Protein AF-A0A919HU34-F1 (afdb_monomer_lite)

Foldseek 3Di:
DDDDDDPADDFDADPVVRPRVVVVVVSVVVPAPPDRPDCVLVVVLVVQPDPVLVVVLVVLLVVLVVVLVVQVVVPPDDVVSVVVSVVSNVVSVVVSVVVVVVSRPD

Organism: Klebsiella pneumoniae (NCBI:txid573)

Secondary structure (DSSP, 8-state):
-PPP--SS-----BTTTTBTHHHHHHHHHHT--SS---HHHHHHHHHH--HHHHHHHHHHHHHHHHHHHHHHHSS---HHHHHHHHHHHHHHHHHHHHHHHHHHH-

Structure (mmCIF, N/CA/C/O backbone):
data_AF-A0A919HU34-F1
#
_entry.id   AF-A0A919HU34-F1
#
loop_
_atom_site.group_PDB
_atom_site.id
_atom_site.type_symbol
_atom_site.label_atom_id
_atom_site.label_alt_id
_atom_site.label_comp_id
_atom_site.label_asym_id
_atom_site.label_entity_id
_atom_site.label_seq_id
_atom_site.pdbx_PDB_ins_code
_atom_site.Cartn_x
_atom_site.Cartn_y
_atom_site.Cartn_z
_atom_site.occupancy
_atom_site.B_iso_or_equiv
_atom_site.auth_seq_id
_atom_site.auth_comp_id
_atom_site.auth_asym_id
_atom_site.auth_atom_id
_atom_site.pdbx_PDB_model_num
ATOM 1 N N . MET A 1 1 ? -2.558 -18.013 -46.346 1.00 49.09 1 MET A N 1
ATOM 2 C CA . MET A 1 1 ? -1.714 -17.589 -45.208 1.00 49.09 1 MET A CA 1
ATOM 3 C C . MET A 1 1 ? -2.481 -17.850 -43.923 1.00 49.09 1 MET A C 1
ATOM 5 O O . MET A 1 1 ? -3.551 -17.281 -43.758 1.00 49.09 1 MET A O 1
ATOM 9 N N . ALA A 1 2 ? -2.003 -18.753 -43.066 1.00 62.25 2 ALA A N 1
ATOM 10 C CA . ALA A 1 2 ? -2.639 -19.005 -41.775 1.00 62.25 2 ALA A CA 1
ATOM 11 C C . ALA A 1 2 ? -2.303 -17.850 -40.815 1.00 62.25 2 ALA A C 1
ATOM 13 O O . ALA A 1 2 ? -1.130 -17.568 -40.587 1.00 62.25 2 ALA A O 1
ATOM 14 N N . MET A 1 3 ? -3.320 -17.155 -40.297 1.00 77.50 3 MET A N 1
ATOM 15 C CA . MET A 1 3 ? -3.129 -16.126 -39.272 1.00 77.50 3 MET A CA 1
ATOM 16 C C . MET A 1 3 ? -2.846 -16.790 -37.926 1.00 77.50 3 MET A C 1
ATOM 18 O O . MET A 1 3 ? -3.626 -17.622 -37.463 1.00 77.50 3 MET A O 1
ATOM 22 N N . PHE A 1 4 ? -1.747 -16.398 -37.290 1.00 77.50 4 PHE A N 1
ATOM 23 C CA . PHE A 1 4 ? -1.443 -16.776 -35.917 1.00 77.50 4 PHE A CA 1
ATOM 24 C C . PHE A 1 4 ? -2.497 -16.164 -34.980 1.00 77.50 4 PHE A C 1
ATOM 26 O O . PHE A 1 4 ? -2.656 -14.946 -34.934 1.00 77.50 4 PHE A O 1
ATOM 33 N N . LYS A 1 5 ? -3.248 -17.013 -34.270 1.00 75.81 5 LYS A N 1
ATOM 34 C CA . LYS A 1 5 ? -4.292 -16.620 -33.309 1.00 75.81 5 LYS A CA 1
ATOM 35 C C . LYS A 1 5 ? -3.991 -17.236 -31.940 1.00 75.81 5 LYS A C 1
ATOM 37 O O . LYS A 1 5 ? -4.546 -18.286 -31.615 1.00 75.81 5 LYS A O 1
ATOM 42 N N . PRO A 1 6 ? -3.067 -16.653 -31.164 1.00 74.94 6 PRO A N 1
ATOM 43 C CA . PRO A 1 6 ? -2.726 -17.185 -29.857 1.00 74.94 6 PRO A CA 1
ATOM 44 C C . PRO A 1 6 ? -3.870 -16.940 -28.862 1.00 74.94 6 PRO A C 1
ATOM 46 O O . PRO A 1 6 ? -4.526 -15.901 -28.898 1.00 74.94 6 PRO A O 1
ATOM 49 N N . LEU A 1 7 ? -4.099 -17.906 -27.968 1.00 78.75 7 LEU A N 1
ATOM 50 C CA . LEU A 1 7 ? -5.074 -17.792 -26.873 1.00 78.75 7 LEU A CA 1
ATOM 51 C C . LEU A 1 7 ? -4.654 -16.731 -25.838 1.00 78.75 7 LEU A C 1
ATOM 53 O O . LEU A 1 7 ? -5.497 -16.112 -25.200 1.00 78.75 7 LEU A O 1
ATOM 57 N N . HIS A 1 8 ? -3.344 -16.524 -25.690 1.00 76.38 8 HIS A N 1
ATOM 58 C CA . HIS A 1 8 ? -2.736 -15.571 -24.765 1.00 76.38 8 HIS A CA 1
ATOM 59 C C . HIS A 1 8 ? -2.066 -14.432 -25.545 1.00 76.38 8 HIS A C 1
ATOM 61 O O . HIS A 1 8 ? -1.613 -14.663 -26.671 1.00 76.38 8 HIS A O 1
ATOM 67 N N . PRO A 1 9 ? -1.973 -13.216 -24.979 1.00 81.06 9 PRO A N 1
ATOM 68 C CA . PRO A 1 9 ? -1.301 -12.108 -25.644 1.00 81.06 9 PRO A CA 1
ATOM 69 C C . PRO A 1 9 ? 0.169 -12.456 -25.914 1.00 81.06 9 PRO A C 1
ATOM 71 O O . PRO A 1 9 ? 0.891 -12.892 -25.020 1.00 81.06 9 PRO A O 1
ATOM 74 N N . VAL A 1 10 ? 0.610 -12.257 -27.158 1.00 82.00 10 VAL A N 1
ATOM 75 C CA . VAL A 1 10 ? 2.007 -12.430 -27.573 1.00 82.00 10 VAL A CA 1
ATOM 76 C C . VAL A 1 10 ? 2.576 -11.058 -27.904 1.00 82.00 10 VAL A C 1
ATOM 78 O O . VAL A 1 10 ? 2.026 -10.352 -28.746 1.00 82.00 10 VAL A O 1
ATOM 81 N N . CYS A 1 11 ? 3.674 -10.690 -27.242 1.00 84.94 11 CYS A N 1
ATOM 82 C CA . CYS A 1 11 ? 4.401 -9.450 -27.493 1.00 84.94 11 CYS A CA 1
ATOM 83 C C . CYS A 1 11 ? 5.750 -9.768 -28.139 1.00 84.94 11 CYS A C 1
ATOM 85 O O . CYS A 1 11 ? 6.476 -10.645 -27.668 1.00 84.94 11 CYS A O 1
ATOM 87 N N . VAL A 1 12 ? 6.085 -9.066 -29.219 1.00 88.94 12 VAL A N 1
ATOM 88 C CA . VAL A 1 12 ? 7.401 -9.173 -29.857 1.00 88.94 12 VAL A CA 1
ATOM 89 C C . VAL A 1 12 ? 8.327 -8.178 -29.169 1.00 88.94 12 VAL A C 1
ATOM 91 O O . VAL A 1 12 ? 7.959 -7.018 -29.006 1.00 88.94 12 VAL A O 1
ATOM 94 N N . VAL A 1 13 ? 9.511 -8.631 -28.755 1.00 91.12 13 VAL A N 1
ATOM 95 C CA . VAL A 1 13 ? 10.478 -7.805 -28.022 1.00 91.12 13 VAL A CA 1
ATOM 96 C C . VAL A 1 13 ? 11.888 -7.965 -28.570 1.00 91.12 13 VAL A C 1
ATOM 98 O O . VAL A 1 13 ? 12.259 -9.028 -29.067 1.00 91.12 13 VAL A O 1
ATOM 101 N N . SER A 1 14 ? 12.698 -6.917 -28.439 1.00 90.19 14 SER A N 1
ATOM 102 C CA . SER A 1 14 ? 14.129 -6.949 -28.732 1.00 90.19 14 SER A CA 1
ATOM 103 C C . SER A 1 14 ? 14.912 -6.336 -27.576 1.00 90.19 14 SER A C 1
ATOM 105 O O . SER A 1 14 ? 14.910 -5.125 -27.371 1.00 90.19 14 SER A O 1
ATOM 107 N N . ALA A 1 15 ? 15.626 -7.181 -26.832 1.00 83.62 15 ALA A N 1
ATOM 108 C CA . ALA A 1 15 ? 16.418 -6.748 -25.682 1.00 83.62 15 ALA A CA 1
ATOM 109 C C . ALA A 1 15 ? 17.599 -5.840 -26.071 1.00 83.62 15 ALA A C 1
ATOM 111 O O . ALA A 1 15 ? 17.964 -4.952 -25.309 1.00 83.62 15 ALA A O 1
ATOM 112 N N . SER A 1 16 ? 18.180 -6.031 -27.259 1.00 88.38 16 SER A N 1
ATOM 113 C CA . SER A 1 16 ? 19.321 -5.237 -27.737 1.00 88.38 16 SER A CA 1
ATOM 114 C C . SER A 1 16 ? 18.945 -3.810 -28.135 1.00 88.38 16 SER A C 1
ATOM 116 O O . SER A 1 16 ? 19.800 -2.931 -28.118 1.00 88.38 16 SER A O 1
ATOM 118 N N . THR A 1 17 ? 17.682 -3.582 -28.498 1.00 90.25 17 THR A N 1
ATOM 119 C CA . THR A 1 17 ? 17.177 -2.271 -28.940 1.00 90.25 17 THR A CA 1
ATOM 120 C C . THR A 1 17 ? 16.196 -1.643 -27.951 1.00 90.25 17 THR A C 1
ATOM 122 O O . THR A 1 17 ? 15.822 -0.488 -28.119 1.00 90.25 17 THR A O 1
ATOM 125 N N . GLY A 1 18 ? 15.764 -2.391 -26.930 1.00 87.75 18 GLY A N 1
ATOM 126 C CA . GLY A 1 18 ? 14.707 -1.978 -26.005 1.00 87.75 18 GLY A CA 1
ATOM 127 C C . GLY A 1 18 ? 13.306 -1.955 -26.629 1.00 87.75 18 GLY A C 1
ATOM 128 O O . GLY A 1 18 ? 12.365 -1.475 -26.004 1.00 87.75 18 GLY A O 1
ATOM 129 N N . TRP A 1 19 ? 13.141 -2.463 -27.853 1.00 90.38 19 TRP A N 1
ATOM 130 C CA . TRP A 1 19 ? 11.874 -2.411 -28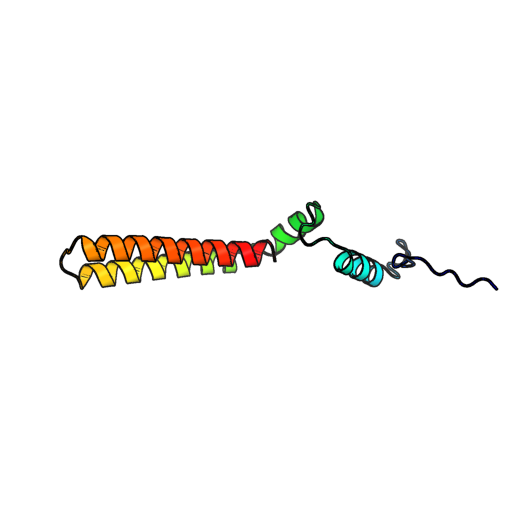.579 1.00 90.38 19 TRP A CA 1
ATOM 131 C C . TRP A 1 19 ? 10.852 -3.407 -28.009 1.00 90.38 19 TRP A C 1
ATOM 133 O O . TRP A 1 19 ? 11.187 -4.570 -27.767 1.00 90.38 19 TRP A O 1
ATOM 143 N N . GLY A 1 20 ? 9.610 -2.960 -27.802 1.00 87.88 20 GLY A N 1
ATOM 144 C CA . GLY A 1 20 ? 8.493 -3.787 -27.321 1.00 87.88 20 GLY A CA 1
ATOM 145 C C . GLY A 1 20 ? 8.502 -4.099 -25.818 1.00 87.88 20 GLY A C 1
ATOM 146 O O . GLY A 1 20 ? 7.680 -4.883 -25.344 1.00 87.88 20 GLY A O 1
ATOM 147 N N . ILE A 1 21 ? 9.448 -3.537 -25.056 1.00 87.56 21 ILE A N 1
ATOM 148 C CA . ILE A 1 21 ? 9.598 -3.829 -23.623 1.00 87.56 21 ILE A CA 1
ATOM 149 C C . ILE A 1 21 ? 8.432 -3.254 -22.809 1.00 87.56 21 ILE A C 1
ATOM 151 O O . ILE A 1 21 ? 7.908 -3.948 -21.940 1.00 87.56 21 ILE A O 1
ATOM 155 N N . GLU A 1 22 ? 7.982 -2.037 -23.116 1.00 85.12 22 GLU A N 1
ATOM 156 C CA . GLU A 1 22 ? 6.836 -1.403 -22.446 1.00 85.12 22 GLU A CA 1
ATOM 157 C C . GLU A 1 22 ? 5.540 -2.191 -22.688 1.00 85.12 22 GLU A C 1
ATOM 159 O O . GLU A 1 22 ? 4.779 -2.474 -21.762 1.00 85.12 22 GLU A O 1
ATOM 164 N N . GLU A 1 23 ? 5.314 -2.633 -23.924 1.00 85.62 23 GLU A N 1
ATOM 165 C CA . GLU A 1 23 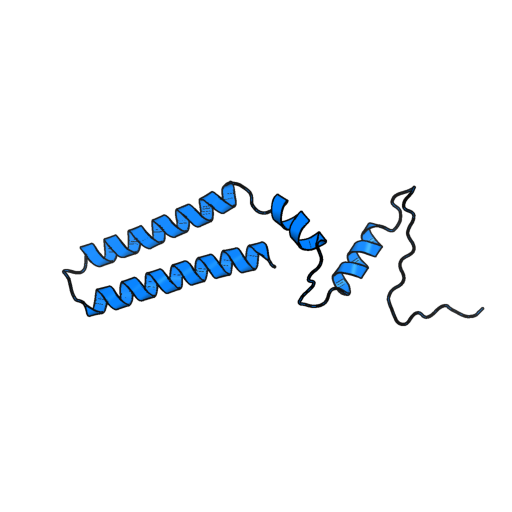? 4.165 -3.447 -24.311 1.00 85.62 23 GLU A CA 1
ATOM 166 C C . GLU A 1 23 ? 4.184 -4.822 -23.633 1.00 85.62 23 GLU A C 1
ATOM 168 O O . GLU A 1 23 ? 3.140 -5.307 -23.185 1.00 85.62 23 GLU A O 1
ATOM 173 N N . MET A 1 24 ? 5.367 -5.428 -23.487 1.00 86.50 24 MET A N 1
ATOM 174 C CA . MET A 1 24 ? 5.547 -6.670 -22.735 1.00 86.50 24 MET A CA 1
ATOM 175 C C . MET A 1 24 ? 5.213 -6.473 -21.255 1.00 86.50 24 MET A C 1
ATOM 177 O O . MET A 1 24 ? 4.460 -7.268 -20.695 1.00 86.50 24 MET A O 1
ATOM 181 N N . VAL A 1 25 ? 5.712 -5.406 -20.624 1.00 85.00 25 VAL A N 1
ATOM 182 C CA . VAL A 1 25 ? 5.412 -5.092 -19.217 1.00 85.00 25 VAL A CA 1
ATOM 183 C C . VAL A 1 25 ? 3.916 -4.839 -19.028 1.00 85.00 25 VAL A C 1
ATOM 185 O O . VAL A 1 25 ? 3.308 -5.387 -18.109 1.00 85.00 25 VAL A O 1
ATOM 188 N N . ALA A 1 26 ? 3.281 -4.084 -19.923 1.00 81.25 26 ALA A N 1
ATOM 189 C CA . ALA A 1 26 ? 1.848 -3.815 -19.866 1.00 81.25 26 ALA A CA 1
ATOM 190 C C . ALA A 1 26 ? 0.994 -5.082 -20.063 1.00 81.25 26 ALA A C 1
ATOM 192 O O . ALA A 1 26 ? -0.058 -5.222 -19.432 1.00 81.25 26 ALA A O 1
ATOM 193 N N . ALA A 1 27 ? 1.422 -6.008 -20.926 1.00 84.12 27 ALA A N 1
ATOM 194 C CA . ALA A 1 27 ? 0.775 -7.308 -21.091 1.00 84.12 27 ALA A CA 1
ATOM 195 C C . ALA A 1 27 ? 0.937 -8.175 -19.835 1.00 84.12 27 ALA A C 1
ATOM 197 O O . ALA A 1 27 ? -0.036 -8.771 -19.379 1.00 84.12 27 ALA A O 1
ATOM 198 N N . MET A 1 28 ? 2.129 -8.185 -19.230 1.00 78.69 28 MET A N 1
ATOM 199 C CA . MET A 1 28 ? 2.373 -8.886 -17.970 1.00 78.69 28 MET A CA 1
ATOM 200 C C . MET A 1 28 ? 1.479 -8.343 -16.856 1.00 78.69 28 MET A C 1
ATOM 202 O O . MET A 1 28 ? 0.788 -9.132 -16.224 1.00 78.69 28 MET A O 1
ATOM 206 N N . MET A 1 29 ? 1.415 -7.019 -16.674 1.00 78.44 29 MET A N 1
ATOM 207 C CA . MET A 1 29 ? 0.592 -6.371 -15.642 1.00 78.44 29 MET A CA 1
ATOM 208 C C . MET A 1 29 ? -0.895 -6.720 -15.771 1.00 78.44 29 MET A C 1
ATOM 210 O O . MET A 1 29 ? -1.541 -7.013 -14.771 1.00 78.44 29 MET A O 1
ATOM 214 N N . ARG A 1 30 ? -1.435 -6.759 -16.997 1.00 75.94 30 ARG A N 1
ATOM 215 C CA . ARG A 1 30 ? -2.835 -7.157 -17.244 1.00 75.94 30 ARG A CA 1
ATOM 216 C C . ARG A 1 30 ? -3.120 -8.628 -16.951 1.00 75.94 30 ARG A C 1
ATOM 218 O O . ARG A 1 30 ? -4.272 -8.984 -16.730 1.00 75.94 30 ARG A O 1
ATOM 225 N N . CYS A 1 31 ? -2.098 -9.476 -16.997 1.00 75.38 31 CYS A N 1
ATOM 226 C CA . CYS A 1 31 ? -2.212 -10.910 -16.755 1.00 75.38 31 CYS A CA 1
ATOM 227 C C . CYS A 1 31 ? -1.765 -11.313 -15.342 1.00 75.38 31 CYS A C 1
ATOM 229 O O . CYS A 1 31 ? -1.751 -12.508 -15.039 1.00 75.38 31 CYS A O 1
ATOM 231 N N . LEU A 1 32 ? -1.386 -10.358 -14.482 1.00 69.44 32 LEU A N 1
ATOM 232 C CA . LEU A 1 32 ? -1.044 -10.660 -13.097 1.00 69.44 32 LEU A CA 1
ATOM 233 C C . LEU A 1 32 ? -2.313 -11.071 -12.332 1.00 69.44 32 LEU A C 1
ATOM 235 O O . LEU A 1 32 ? -3.317 -10.366 -12.394 1.00 69.44 32 LEU A O 1
ATOM 239 N N . PRO A 1 33 ? -2.289 -12.197 -11.600 1.00 65.12 33 PRO A N 1
ATOM 240 C CA . PRO A 1 33 ? -3.373 -12.540 -10.693 1.00 65.12 33 PRO A CA 1
ATOM 241 C C . PRO A 1 33 ? -3.431 -11.534 -9.536 1.00 65.12 33 PRO A C 1
ATOM 243 O O . PRO A 1 33 ? -2.391 -11.028 -9.113 1.00 65.12 33 PRO A O 1
ATOM 246 N N . ASP A 1 34 ? -4.617 -11.347 -8.946 1.00 60.12 34 ASP A N 1
ATOM 247 C CA . ASP A 1 34 ? -4.874 -10.463 -7.788 1.00 60.12 34 ASP A CA 1
ATOM 248 C C . ASP A 1 34 ? -3.939 -10.705 -6.584 1.00 60.12 34 ASP A C 1
ATOM 250 O O . ASP A 1 34 ? -3.857 -9.900 -5.659 1.00 60.12 34 ASP A O 1
ATOM 254 N N . ARG A 1 35 ? -3.218 -11.834 -6.572 1.00 52.22 35 ARG A N 1
ATOM 255 C CA . ARG A 1 35 ? -2.143 -12.142 -5.625 1.00 52.22 35 ARG A CA 1
ATOM 256 C C . ARG A 1 35 ? -0.893 -12.620 -6.358 1.00 52.22 35 ARG A C 1
ATOM 258 O O . ARG A 1 35 ? -0.589 -13.811 -6.382 1.00 52.22 35 ARG A O 1
ATOM 265 N N . ALA A 1 36 ? -0.150 -11.688 -6.942 1.00 56.38 36 ALA A N 1
ATOM 266 C CA . ALA A 1 36 ? 1.155 -11.964 -7.530 1.00 56.38 36 ALA A CA 1
ATOM 267 C C . ALA A 1 36 ? 2.254 -12.005 -6.449 1.00 56.38 36 ALA A C 1
ATOM 269 O O . ALA A 1 36 ? 2.809 -10.985 -6.053 1.00 56.38 36 ALA A O 1
ATOM 270 N N . THR A 1 37 ? 2.620 -13.201 -5.989 1.00 53.91 37 THR A N 1
ATOM 271 C CA . THR A 1 37 ? 3.735 -13.469 -5.055 1.00 53.91 37 THR A CA 1
ATOM 272 C C . THR A 1 37 ? 5.113 -13.435 -5.743 1.00 53.91 37 THR A C 1
ATOM 274 O O . THR A 1 37 ? 5.978 -14.270 -5.483 1.00 53.91 37 THR A O 1
ATOM 277 N N . SER A 1 38 ? 5.333 -12.483 -6.658 1.00 56.66 38 SER A N 1
ATOM 278 C CA . SER A 1 38 ? 6.580 -12.359 -7.430 1.00 56.66 38 SER A CA 1
ATOM 279 C C . SER A 1 38 ? 7.576 -11.363 -6.796 1.00 56.66 38 SER A C 1
ATOM 281 O O . SER A 1 38 ? 7.152 -10.297 -6.341 1.00 56.66 38 SER A O 1
ATOM 283 N N . PRO A 1 39 ? 8.904 -11.624 -6.838 1.00 52.50 39 PRO A N 1
ATOM 284 C CA . PRO A 1 39 ? 9.953 -10.736 -6.307 1.00 52.50 39 PRO A CA 1
ATOM 285 C C . PRO A 1 39 ? 10.061 -9.348 -6.966 1.00 52.50 39 PRO A C 1
ATOM 287 O O . PRO A 1 39 ? 10.833 -8.506 -6.510 1.00 52.50 39 PRO A O 1
ATOM 290 N N . VAL A 1 40 ? 9.337 -9.095 -8.061 1.00 56.38 40 VAL A N 1
ATOM 291 C CA . VAL A 1 40 ? 9.335 -7.788 -8.746 1.00 56.38 40 VAL A CA 1
ATOM 292 C C . VAL A 1 40 ? 8.560 -6.738 -7.935 1.00 56.38 40 VAL A C 1
ATOM 294 O O . VAL A 1 40 ? 8.976 -5.582 -7.862 1.00 56.38 40 VAL A O 1
ATOM 297 N N . VAL A 1 41 ? 7.496 -7.151 -7.236 1.00 52.22 41 VAL A N 1
ATOM 298 C CA . VAL A 1 41 ? 6.678 -6.282 -6.367 1.00 52.22 41 VAL A CA 1
ATOM 299 C C . VAL A 1 41 ? 7.499 -5.760 -5.179 1.00 52.22 41 VAL A C 1
ATOM 301 O O . VAL A 1 41 ? 7.441 -4.580 -4.835 1.00 52.22 41 VAL A O 1
ATOM 304 N N . THR A 1 42 ? 8.359 -6.599 -4.598 1.00 52.22 42 THR A N 1
ATOM 305 C CA . THR A 1 42 ? 9.235 -6.215 -3.479 1.00 52.22 42 THR A CA 1
ATOM 306 C C . THR A 1 42 ? 10.388 -5.291 -3.880 1.00 52.22 42 THR A C 1
ATOM 308 O O . THR A 1 42 ? 10.892 -4.562 -3.026 1.00 52.22 42 THR A O 1
ATOM 311 N N . GLN A 1 43 ? 10.804 -5.250 -5.152 1.00 55.41 43 GLN A N 1
ATOM 312 C CA . GLN A 1 43 ? 11.808 -4.275 -5.608 1.00 55.41 43 GLN A CA 1
ATOM 313 C C . GLN A 1 43 ? 11.221 -2.878 -5.863 1.00 55.41 43 GLN A C 1
ATOM 315 O O . GLN A 1 43 ? 11.899 -1.880 -5.610 1.00 55.41 43 GLN A O 1
ATOM 320 N N . LEU A 1 44 ? 9.953 -2.786 -6.277 1.00 54.38 44 LEU A N 1
ATOM 321 C CA . LEU A 1 44 ? 9.216 -1.517 -6.361 1.00 54.38 44 LEU A CA 1
ATOM 322 C C . LEU A 1 44 ? 8.986 -0.906 -4.968 1.00 54.38 44 LEU A C 1
ATOM 324 O O . LEU A 1 44 ? 9.190 0.292 -4.766 1.00 54.38 44 LEU A O 1
ATOM 328 N N . HIS A 1 45 ? 8.688 -1.753 -3.981 1.00 52.62 45 HIS A N 1
ATOM 329 C CA . HIS A 1 45 ? 8.420 -1.389 -2.588 1.00 52.62 45 HIS A CA 1
ATOM 330 C C . HIS A 1 45 ? 9.512 -0.521 -1.921 1.00 52.62 45 HIS A C 1
ATOM 332 O O . HIS A 1 45 ? 9.217 0.394 -1.149 1.00 52.62 45 HIS A O 1
ATOM 338 N N . ARG A 1 46 ? 10.792 -0.739 -2.257 1.00 54.41 46 ARG A N 1
ATOM 339 C CA . ARG A 1 46 ? 11.918 0.012 -1.668 1.00 54.41 46 ARG A CA 1
ATOM 340 C C . ARG A 1 46 ? 12.012 1.462 -2.161 1.00 54.41 46 ARG A C 1
ATOM 342 O O . ARG A 1 46 ? 12.593 2.289 -1.467 1.00 54.41 46 ARG A O 1
ATOM 349 N N . LYS A 1 47 ? 11.459 1.770 -3.341 1.00 53.88 47 LYS A N 1
ATOM 350 C CA . LYS A 1 47 ? 11.425 3.134 -3.900 1.00 53.88 47 LYS A CA 1
ATOM 351 C C . LYS A 1 47 ? 10.248 3.960 -3.386 1.00 53.88 47 LYS A C 1
ATOM 353 O O . LYS A 1 47 ? 10.352 5.181 -3.371 1.00 53.88 47 LYS A O 1
ATOM 358 N N . LEU A 1 48 ? 9.156 3.315 -2.971 1.00 53.75 48 LEU A N 1
ATOM 359 C CA . LEU A 1 48 ? 7.964 4.010 -2.486 1.00 53.75 48 LEU A CA 1
ATOM 360 C C . LEU A 1 48 ? 8.067 4.417 -1.014 1.00 53.75 48 LEU A C 1
ATOM 362 O O . LEU A 1 48 ? 7.612 5.508 -0.691 1.00 53.75 48 LEU A O 1
ATOM 366 N N . CYS A 1 49 ? 8.733 3.629 -0.156 1.00 56.84 49 CYS A N 1
ATOM 367 C CA . CYS A 1 49 ? 8.909 3.877 1.289 1.00 56.84 49 CYS A CA 1
ATOM 368 C C . CYS A 1 49 ? 9.876 5.042 1.612 1.00 56.84 49 CYS A C 1
ATOM 370 O O . CYS A 1 49 ? 10.929 4.874 2.231 1.00 56.84 49 CYS A O 1
ATOM 372 N N . THR A 1 50 ? 9.521 6.232 1.134 1.00 62.69 50 THR A N 1
ATOM 373 C CA . THR A 1 50 ? 10.283 7.477 1.240 1.00 62.69 50 THR A CA 1
ATOM 374 C C . THR A 1 50 ? 10.113 8.122 2.624 1.00 62.69 50 THR A C 1
ATOM 376 O O . THR A 1 50 ? 9.090 7.953 3.288 1.00 62.69 50 THR A O 1
ATOM 379 N N . GLU A 1 51 ? 11.118 8.877 3.078 1.00 65.88 51 GLU A N 1
ATOM 380 C CA . GLU A 1 51 ? 11.081 9.634 4.344 1.00 65.88 51 GLU A CA 1
ATOM 381 C C . GLU A 1 51 ? 9.800 10.466 4.586 1.00 65.88 51 GLU A C 1
ATOM 383 O O . GLU A 1 51 ? 9.278 10.402 5.702 1.00 65.88 51 GLU A O 1
ATOM 388 N N . PRO A 1 52 ? 9.206 11.173 3.599 1.00 63.69 52 PRO A N 1
ATOM 389 C CA . PRO A 1 52 ? 7.946 11.889 3.817 1.00 63.69 52 PRO A CA 1
ATOM 390 C C . PRO A 1 52 ? 6.779 10.979 4.217 1.00 63.69 52 PRO A C 1
ATOM 392 O O . PRO A 1 52 ? 5.925 11.393 4.996 1.00 63.69 52 PRO A O 1
ATOM 395 N N . VAL A 1 53 ? 6.748 9.726 3.760 1.00 63.06 53 VAL A N 1
ATOM 396 C CA . VAL A 1 53 ? 5.658 8.797 4.097 1.00 63.06 53 VAL A CA 1
ATOM 397 C C . VAL A 1 53 ? 5.802 8.272 5.521 1.00 63.06 53 VAL A C 1
ATOM 399 O O . VAL A 1 53 ? 4.814 8.136 6.245 1.00 63.06 53 VAL A O 1
ATOM 402 N N . LYS A 1 54 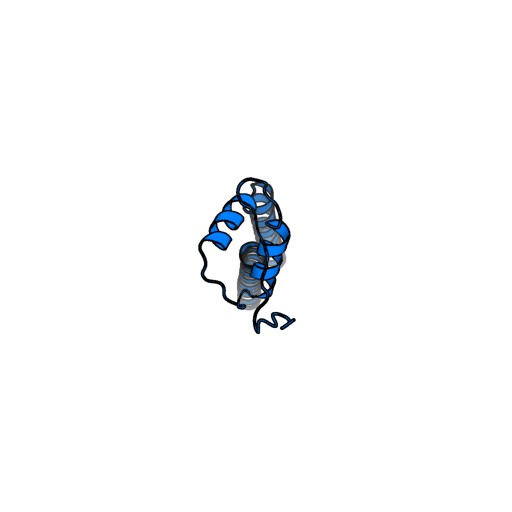? 7.043 8.064 5.972 1.00 64.81 54 LYS A N 1
ATOM 403 C CA . LYS A 1 54 ? 7.321 7.763 7.380 1.00 64.81 54 LYS A CA 1
ATOM 404 C C . LYS A 1 54 ? 6.951 8.936 8.289 1.00 64.81 54 LYS A C 1
ATOM 406 O O . LYS A 1 54 ? 6.386 8.701 9.356 1.00 64.81 54 LYS A O 1
ATOM 411 N N . SER A 1 55 ? 7.231 10.173 7.864 1.00 72.50 55 SER A N 1
ATOM 412 C CA . SER A 1 55 ? 6.833 11.378 8.606 1.00 72.50 55 SER A CA 1
ATOM 413 C C . SER A 1 55 ? 5.317 11.484 8.697 1.00 72.50 55 SER A C 1
ATOM 415 O O . SER A 1 55 ? 4.790 11.575 9.795 1.00 72.50 55 SER A O 1
ATOM 417 N N . GLN A 1 56 ? 4.601 11.342 7.579 1.00 71.81 56 GLN A N 1
ATOM 418 C CA . GLN A 1 56 ? 3.142 11.456 7.557 1.00 71.81 56 GLN A CA 1
ATOM 419 C C . GLN A 1 56 ? 2.461 10.436 8.479 1.00 71.81 56 GLN A C 1
ATOM 421 O O . GLN A 1 56 ? 1.540 10.784 9.221 1.00 71.81 56 GLN A O 1
ATOM 426 N N . ALA A 1 57 ? 2.917 9.179 8.457 1.00 72.00 57 ALA A N 1
ATOM 427 C CA . ALA A 1 57 ? 2.396 8.137 9.337 1.00 72.00 57 ALA A CA 1
ATOM 428 C C . ALA A 1 57 ? 2.680 8.444 10.817 1.00 72.00 57 ALA A C 1
ATOM 430 O O . ALA A 1 57 ? 1.817 8.239 11.672 1.00 72.00 57 ALA A O 1
ATOM 431 N N . ARG A 1 58 ? 3.872 8.972 11.119 1.00 76.88 58 ARG A N 1
ATOM 432 C CA . ARG A 1 58 ? 4.263 9.393 12.468 1.00 76.88 58 ARG A CA 1
ATOM 433 C C . ARG A 1 58 ? 3.436 10.582 12.955 1.00 76.88 58 ARG A C 1
ATOM 435 O O . ARG A 1 58 ? 2.923 10.526 14.067 1.00 76.88 58 ARG A O 1
ATOM 442 N N . ASP A 1 59 ? 3.283 11.616 12.139 1.00 79.75 59 ASP A N 1
ATOM 443 C CA . ASP A 1 59 ? 2.568 12.843 12.495 1.00 79.75 59 ASP A CA 1
ATOM 444 C C . ASP A 1 59 ? 1.078 12.556 12.712 1.00 79.75 59 ASP A C 1
ATOM 446 O O . ASP A 1 59 ? 0.506 12.965 13.719 1.00 79.75 59 ASP A O 1
ATOM 450 N N . SER A 1 60 ? 0.480 11.729 11.849 1.00 74.56 60 SER A N 1
ATOM 451 C CA . SER A 1 60 ? -0.916 11.289 11.992 1.00 74.56 60 SER A CA 1
ATOM 45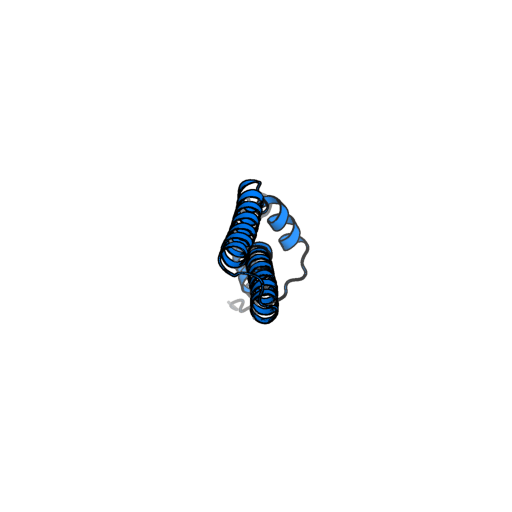2 C C . SER A 1 60 ? -1.132 10.444 13.256 1.00 74.56 60 SER A C 1
ATOM 454 O O . SER A 1 60 ? -2.165 10.554 13.916 1.00 74.56 60 SER A O 1
ATOM 456 N N . PHE A 1 61 ? -0.153 9.613 13.632 1.00 75.50 61 PHE A N 1
ATOM 457 C CA . PHE A 1 61 ? -0.190 8.867 14.892 1.00 75.50 61 PHE A CA 1
ATOM 458 C C . PHE A 1 61 ? -0.090 9.798 16.108 1.00 75.50 61 PHE A C 1
ATOM 460 O O . PHE A 1 61 ? -0.868 9.659 17.051 1.00 75.50 61 PHE A O 1
ATOM 467 N N . VAL A 1 62 ? 0.832 10.765 16.082 1.00 80.00 62 VAL A N 1
ATOM 468 C CA . VAL A 1 62 ? 1.013 11.750 17.161 1.00 80.00 62 VAL A CA 1
ATOM 469 C C . VAL A 1 62 ? -0.245 12.599 17.345 1.00 80.00 62 VAL A C 1
ATOM 471 O O . VAL A 1 62 ? -0.696 12.778 18.474 1.00 80.00 62 VAL A O 1
ATOM 474 N N . GLU A 1 63 ? -0.859 13.059 16.257 1.00 81.69 63 GLU A N 1
ATOM 475 C CA . GLU A 1 63 ? -2.099 13.838 16.293 1.00 81.69 63 GLU A CA 1
ATOM 476 C C . GLU A 1 63 ? -3.269 13.032 16.883 1.00 81.69 63 GLU A C 1
ATOM 478 O O . GLU A 1 63 ? -4.037 13.538 17.705 1.00 81.69 63 GLU A O 1
ATOM 483 N N . ALA A 1 64 ? -3.393 11.755 16.507 1.00 74.44 64 ALA A N 1
ATOM 484 C CA . ALA A 1 64 ? -4.428 10.875 17.040 1.00 74.44 64 ALA A CA 1
ATOM 485 C C . ALA A 1 64 ? -4.259 10.630 18.548 1.00 74.44 64 ALA A C 1
ATOM 487 O O . ALA A 1 64 ? -5.244 10.622 19.288 1.00 74.44 64 ALA A O 1
ATOM 488 N N . VAL A 1 65 ? -3.017 10.464 19.016 1.00 74.62 65 VAL A N 1
ATOM 489 C CA . VAL A 1 65 ? -2.707 10.342 20.447 1.00 74.62 65 VAL A CA 1
ATOM 490 C C . VAL A 1 65 ? -3.011 11.652 21.181 1.00 74.62 65 VAL A C 1
ATOM 492 O O . VAL A 1 65 ? -3.632 11.605 22.240 1.00 74.62 65 VAL A O 1
ATOM 495 N N . GLY A 1 66 ? -2.660 12.808 20.609 1.00 78.38 66 GLY A N 1
ATOM 496 C CA . GLY A 1 66 ? -2.967 14.127 21.175 1.00 78.38 66 GLY A CA 1
ATOM 497 C C . GLY A 1 66 ? -4.463 14.323 21.411 1.00 78.38 66 GLY A C 1
ATOM 498 O O . GLY A 1 66 ? -4.883 14.518 22.547 1.00 78.38 66 GLY A O 1
ATOM 499 N N . ARG A 1 67 ? -5.289 14.097 20.381 1.00 73.44 67 ARG A N 1
ATOM 500 C CA . ARG A 1 67 ? -6.757 14.210 20.490 1.00 73.44 67 ARG A CA 1
ATOM 501 C C . ARG A 1 67 ? -7.355 13.317 21.571 1.00 73.44 67 ARG A C 1
ATOM 503 O O . ARG A 1 67 ? -8.362 13.661 22.188 1.00 73.44 67 ARG A O 1
ATOM 510 N N . VAL A 1 68 ? -6.757 12.154 21.791 1.00 70.94 68 VAL A N 1
ATOM 511 C CA . VAL A 1 68 ? -7.172 11.210 22.827 1.00 70.94 68 VAL A CA 1
ATOM 512 C C . VAL A 1 68 ? -6.856 11.739 24.223 1.00 70.94 68 VAL A C 1
ATOM 514 O O . VAL A 1 68 ? -7.717 11.649 25.100 1.00 70.94 68 VAL A O 1
ATOM 517 N N . PHE A 1 69 ? -5.670 12.313 24.421 1.00 73.44 69 PHE A N 1
ATOM 518 C CA . PHE A 1 69 ? -5.312 12.973 25.674 1.00 73.44 69 PHE A CA 1
ATOM 519 C C . PHE A 1 69 ? -6.172 14.214 25.921 1.00 73.44 69 PHE A C 1
ATOM 521 O O . PHE A 1 69 ? -6.736 14.316 27.003 1.00 73.44 69 PHE A O 1
ATOM 528 N N . ASP A 1 70 ? -6.396 15.057 24.913 1.00 76.69 70 ASP A N 1
ATOM 529 C CA . ASP A 1 70 ? -7.260 16.243 25.019 1.00 76.69 70 ASP A CA 1
ATOM 530 C C . ASP A 1 70 ? -8.702 15.858 25.394 1.00 76.69 70 ASP A C 1
ATOM 532 O O . ASP A 1 70 ? -9.345 16.472 26.249 1.00 76.69 70 ASP A O 1
ATOM 536 N N . THR A 1 71 ? -9.212 14.775 24.796 1.00 68.62 71 THR A N 1
ATOM 537 C CA . THR A 1 71 ? -10.540 14.229 25.115 1.00 68.62 71 THR A CA 1
ATOM 538 C C . THR A 1 71 ? -10.587 13.668 26.538 1.00 68.62 71 THR A C 1
ATOM 540 O O . THR A 1 71 ? -11.602 13.817 27.216 1.00 68.62 71 THR A O 1
ATOM 543 N N . ALA A 1 72 ? -9.513 13.025 27.008 1.00 63.62 72 ALA A N 1
ATOM 544 C CA . ALA A 1 72 ? -9.425 12.479 28.361 1.00 63.62 72 ALA A CA 1
ATOM 545 C C . ALA A 1 72 ? -9.242 13.570 29.430 1.00 63.62 72 ALA A C 1
ATOM 547 O O . ALA A 1 72 ? -9.831 13.464 30.501 1.00 63.62 72 ALA A O 1
ATOM 548 N N . GLU A 1 73 ? -8.486 14.629 29.144 1.00 62.16 73 GLU A N 1
ATOM 549 C CA . GLU A 1 73 ? -8.288 15.783 30.028 1.00 62.16 73 GLU A CA 1
ATOM 550 C C . GLU A 1 73 ? -9.592 16.571 30.214 1.00 62.16 73 GLU A C 1
ATOM 552 O O . GLU A 1 73 ? -9.947 16.957 31.326 1.00 62.16 73 GLU A O 1
ATOM 557 N N . SER A 1 74 ? -10.379 16.689 29.142 1.00 63.78 74 SER A N 1
ATOM 558 C CA . SER A 1 74 ? -11.725 17.277 29.166 1.00 63.78 74 SER A CA 1
ATOM 559 C C . SER A 1 74 ? -12.762 16.408 29.902 1.00 63.78 74 SER A C 1
ATOM 561 O O . SER A 1 74 ? -13.826 16.888 30.291 1.00 63.78 74 SER A O 1
ATOM 563 N N . SER A 1 75 ? -12.483 15.112 30.072 1.00 55.00 75 SER A N 1
ATOM 564 C CA . SER A 1 75 ? -13.398 14.097 30.601 1.00 55.00 75 SER A CA 1
ATOM 565 C C . SER A 1 75 ? -12.864 13.573 31.933 1.00 55.00 75 SER A C 1
ATOM 567 O O . SER A 1 75 ? -12.199 12.537 31.973 1.00 55.00 75 SER A O 1
ATOM 569 N N . SER A 1 76 ? -13.200 14.241 33.039 1.00 53.44 76 SER A N 1
ATOM 570 C CA . SER A 1 76 ? -12.855 13.776 34.390 1.00 53.44 76 SER A CA 1
ATOM 571 C C . SER A 1 76 ? -13.285 12.308 34.589 1.00 53.44 76 SER A C 1
ATOM 573 O O . SER A 1 76 ? -14.470 11.988 34.627 1.00 53.44 76 SER A O 1
ATOM 575 N N . PHE A 1 77 ? -12.283 11.423 34.578 1.00 61.28 77 PHE A N 1
ATOM 576 C CA . PHE A 1 77 ? -12.292 9.960 34.699 1.00 61.28 77 PHE A CA 1
ATOM 577 C C . PHE A 1 77 ? -13.668 9.266 34.814 1.00 61.28 77 PHE A C 1
ATOM 579 O O . PHE A 1 77 ? -14.181 9.016 35.904 1.00 61.28 77 PHE A O 1
ATOM 586 N N . LEU A 1 78 ? -14.204 8.804 33.679 1.00 56.09 78 LEU A N 1
ATOM 587 C CA . LEU A 1 78 ? -15.269 7.797 33.628 1.00 56.09 78 LEU A CA 1
ATOM 588 C C . LEU A 1 78 ? -14.780 6.598 32.807 1.00 56.09 78 LEU A C 1
ATOM 590 O O . LEU A 1 78 ? -14.485 6.703 31.617 1.00 56.09 78 LEU A O 1
ATOM 594 N N . SER A 1 79 ? -14.668 5.436 33.454 1.00 58.38 79 SER A N 1
ATOM 595 C CA . SER A 1 79 ? -14.049 4.214 32.907 1.00 58.38 79 SER A CA 1
ATOM 596 C C . SER A 1 79 ? -14.695 3.694 31.609 1.00 58.38 79 SER A C 1
ATOM 598 O O . SER A 1 79 ? -14.060 2.955 30.851 1.00 58.38 79 SER A O 1
ATOM 600 N N . ALA A 1 80 ? -15.933 4.104 31.316 1.00 61.75 80 ALA A N 1
ATOM 601 C CA . ALA A 1 80 ? -16.608 3.844 30.046 1.00 61.75 80 ALA A CA 1
ATOM 602 C C . ALA A 1 80 ? -16.006 4.668 28.894 1.00 61.75 80 ALA A C 1
ATOM 604 O O . ALA A 1 80 ? -15.727 4.117 27.828 1.00 61.75 80 ALA A O 1
ATOM 605 N N . SER A 1 81 ? -15.721 5.950 29.130 1.00 61.72 81 SER A N 1
ATOM 606 C CA . SER A 1 81 ? -15.083 6.850 28.165 1.00 61.72 81 SER A CA 1
ATOM 607 C C . SER A 1 81 ? -13.670 6.381 27.830 1.00 61.72 81 SER A C 1
ATOM 609 O O . SER A 1 81 ? -13.302 6.343 26.661 1.00 61.72 81 SER A O 1
ATOM 611 N N . LEU A 1 82 ? -12.917 5.892 28.822 1.00 66.19 82 LEU A N 1
ATOM 612 C CA . LEU A 1 82 ? -11.577 5.341 28.599 1.00 66.19 82 LEU A CA 1
ATOM 613 C C . LEU A 1 82 ? -11.595 4.107 27.677 1.00 66.19 82 LEU A C 1
ATOM 615 O O . LEU A 1 82 ? -10.750 3.977 26.794 1.00 66.19 82 LEU A O 1
ATOM 619 N N . LYS A 1 83 ? -12.584 3.214 27.819 1.00 66.81 83 LYS A N 1
ATOM 620 C CA . LYS A 1 83 ? -12.751 2.067 26.905 1.00 66.81 83 LYS A CA 1
ATOM 621 C C . LYS A 1 83 ? -13.083 2.511 25.479 1.00 66.81 83 LYS A C 1
ATOM 623 O O . LYS A 1 83 ? -12.621 1.882 24.528 1.00 66.81 83 LYS A O 1
ATOM 628 N N . THR A 1 84 ? -13.879 3.564 25.323 1.00 72.31 84 THR A N 1
ATOM 629 C CA . THR A 1 84 ? -14.212 4.142 24.011 1.00 72.31 84 THR A CA 1
ATOM 630 C C . THR A 1 84 ? -12.993 4.796 23.373 1.00 72.31 84 THR A C 1
ATOM 632 O O . THR A 1 84 ? -12.727 4.572 22.197 1.00 72.31 84 THR A O 1
ATOM 635 N N . VAL A 1 85 ? -12.198 5.506 24.167 1.00 71.75 85 VAL A N 1
ATOM 636 C CA . VAL A 1 85 ? -10.935 6.114 23.752 1.00 71.75 85 VAL A CA 1
ATOM 637 C C . VAL A 1 85 ? -9.935 5.054 23.290 1.00 71.75 85 VAL A C 1
ATOM 639 O O . VAL A 1 85 ? -9.436 5.137 22.175 1.00 71.75 85 VAL A O 1
ATOM 642 N N . ILE A 1 86 ? -9.706 4.000 24.080 1.00 75.81 86 ILE A N 1
ATOM 643 C CA . ILE A 1 86 ? -8.804 2.896 23.705 1.00 75.81 86 ILE A CA 1
ATOM 644 C C . ILE A 1 86 ? -9.278 2.204 22.419 1.00 75.81 86 ILE A C 1
ATOM 646 O O . ILE A 1 86 ? -8.461 1.802 21.589 1.00 75.81 86 ILE A O 1
ATOM 650 N N . ARG A 1 87 ? -10.596 2.065 22.228 1.00 78.38 87 ARG A N 1
ATOM 651 C CA . ARG A 1 87 ? -11.161 1.503 20.996 1.00 78.38 87 ARG A CA 1
ATOM 652 C C . ARG A 1 87 ? -10.943 2.431 19.801 1.00 78.38 87 ARG A C 1
ATOM 654 O O . ARG A 1 87 ? -10.511 1.953 18.765 1.00 78.38 87 ARG A O 1
ATOM 661 N N . SER A 1 88 ? -11.133 3.736 19.974 1.00 75.94 88 SER A N 1
ATOM 662 C CA . SER A 1 88 ? -10.848 4.740 18.944 1.00 75.94 88 SER A CA 1
ATOM 663 C C . SER A 1 88 ? -9.366 4.766 18.559 1.00 75.94 88 SER A C 1
ATOM 665 O O . SER A 1 88 ? -9.039 4.741 17.378 1.00 75.94 88 SER A O 1
ATOM 667 N N . VAL A 1 89 ? -8.454 4.700 19.539 1.00 78.06 89 VAL A N 1
ATOM 668 C CA . VAL A 1 89 ? -7.006 4.565 19.293 1.00 78.06 89 VAL A CA 1
ATOM 669 C C . VAL A 1 89 ? -6.723 3.314 18.475 1.00 78.06 89 VAL A C 1
ATOM 671 O O . VAL A 1 89 ? -5.998 3.374 17.487 1.00 78.06 89 VAL A O 1
ATOM 674 N N . ARG A 1 90 ? -7.305 2.174 18.864 1.00 80.50 90 ARG A N 1
ATOM 675 C CA . ARG A 1 90 ? -7.161 0.928 18.111 1.00 80.50 90 ARG A CA 1
ATOM 676 C C . ARG A 1 90 ? -7.661 1.098 16.680 1.00 80.50 90 ARG A C 1
ATOM 678 O O . ARG A 1 90 ? -6.948 0.704 15.768 1.00 80.50 90 ARG A O 1
ATOM 685 N N . ASP A 1 91 ? -8.839 1.672 16.480 1.00 86.12 91 ASP A N 1
ATOM 686 C CA . ASP A 1 91 ? -9.429 1.831 15.152 1.00 86.12 91 ASP A CA 1
ATOM 687 C C . ASP A 1 91 ? -8.628 2.813 14.289 1.00 86.12 91 ASP A C 1
ATOM 689 O O . ASP A 1 91 ? -8.414 2.543 13.111 1.00 86.12 91 ASP A O 1
ATOM 693 N N . ALA A 1 92 ? -8.087 3.887 14.872 1.00 78.69 92 ALA A N 1
ATOM 694 C CA . ALA A 1 92 ? -7.187 4.817 14.196 1.00 78.69 92 ALA A CA 1
ATOM 695 C C . ALA A 1 92 ? -5.866 4.141 13.806 1.00 78.69 92 ALA A C 1
ATOM 697 O O . ALA A 1 92 ? -5.452 4.226 12.653 1.00 78.69 92 ALA A O 1
ATOM 698 N N . VAL A 1 93 ? -5.235 3.400 14.722 1.00 79.06 93 VAL A N 1
ATOM 699 C CA . VAL A 1 93 ? -4.018 2.622 14.433 1.00 79.06 93 VAL A CA 1
ATOM 700 C C . VAL A 1 93 ? -4.287 1.577 13.356 1.00 79.06 93 VAL A C 1
ATOM 702 O O . VAL A 1 93 ? -3.483 1.417 12.445 1.00 79.06 93 VAL A O 1
ATOM 705 N N . VAL A 1 94 ? -5.426 0.888 13.416 1.00 83.06 94 VAL A N 1
ATOM 706 C CA . VAL A 1 94 ? -5.840 -0.090 12.406 1.00 83.06 94 VAL A CA 1
ATOM 707 C C . VAL A 1 94 ? -6.130 0.593 11.067 1.00 83.06 94 VAL A C 1
ATOM 709 O O . VAL A 1 94 ? -5.783 0.044 10.028 1.00 83.06 94 VAL A O 1
ATOM 712 N N . SER A 1 95 ? -6.720 1.787 11.065 1.00 80.69 95 SER A N 1
ATOM 713 C CA . SER A 1 95 ? -6.957 2.578 9.855 1.00 80.69 95 SER A CA 1
ATOM 714 C C . SER A 1 95 ? -5.648 3.039 9.225 1.00 80.69 95 SER A C 1
ATOM 716 O O . SER A 1 95 ? -5.493 2.931 8.016 1.00 80.69 95 SER A O 1
ATOM 718 N N . VAL A 1 96 ? -4.688 3.506 10.026 1.00 78.06 96 VAL A N 1
ATOM 719 C CA . VAL A 1 96 ? -3.350 3.874 9.547 1.00 78.06 96 VAL A CA 1
ATOM 720 C C . VAL A 1 96 ? -2.619 2.638 9.041 1.00 78.06 96 VAL A C 1
ATOM 722 O O . VAL A 1 96 ? -2.057 2.674 7.957 1.00 78.06 96 VAL A O 1
ATOM 725 N N . ALA A 1 97 ? -2.675 1.518 9.762 1.00 76.69 97 ALA A N 1
ATOM 726 C CA . ALA A 1 97 ? -2.072 0.264 9.324 1.00 76.69 97 ALA A CA 1
ATOM 727 C C . ALA A 1 97 ? -2.680 -0.234 8.005 1.00 76.69 97 ALA A C 1
ATOM 729 O O . ALA A 1 97 ? -1.939 -0.706 7.150 1.00 76.69 97 ALA A O 1
ATOM 730 N N . ARG A 1 98 ? -4.000 -0.092 7.812 1.00 77.31 98 ARG A N 1
ATOM 731 C CA . ARG A 1 98 ? -4.664 -0.381 6.534 1.00 77.31 98 ARG A CA 1
ATOM 732 C C . ARG A 1 98 ? -4.258 0.594 5.440 1.00 77.31 98 ARG A C 1
ATOM 734 O O . ARG A 1 98 ? -3.897 0.138 4.374 1.00 77.31 98 ARG A O 1
ATOM 741 N N . ALA A 1 99 ? -4.225 1.895 5.709 1.00 76.69 99 ALA A N 1
ATOM 742 C CA . ALA A 1 99 ? -3.786 2.887 4.730 1.00 76.69 99 ALA A CA 1
ATOM 743 C C . ALA A 1 99 ? -2.325 2.666 4.305 1.00 76.69 99 ALA A C 1
ATOM 745 O O . ALA A 1 99 ? -1.999 2.752 3.128 1.00 76.69 99 ALA A O 1
ATOM 746 N N . VAL A 1 100 ? -1.452 2.326 5.257 1.00 73.38 100 VAL A N 1
ATOM 747 C CA . VAL A 1 100 ? -0.061 1.941 4.999 1.00 73.38 100 VAL A CA 1
ATOM 748 C C . VAL A 1 100 ? -0.005 0.642 4.201 1.00 73.38 100 VAL A C 1
ATOM 750 O O . VAL A 1 100 ? 0.780 0.549 3.267 1.00 73.38 100 VAL A O 1
ATOM 753 N N . TRP A 1 101 ? -0.829 -0.351 4.538 1.00 68.88 101 TRP A N 1
ATOM 754 C CA . TRP A 1 101 ? -0.905 -1.615 3.809 1.00 68.88 101 TRP A CA 1
ATOM 755 C C . TRP A 1 101 ? -1.371 -1.417 2.365 1.00 68.88 101 TRP A C 1
ATOM 757 O O . TRP A 1 101 ? -0.697 -1.881 1.451 1.00 68.88 101 TRP A O 1
ATOM 767 N N . ASP A 1 102 ? -2.470 -0.697 2.158 1.00 74.06 102 ASP A N 1
ATOM 768 C CA . ASP A 1 102 ? -3.017 -0.393 0.838 1.00 74.06 102 ASP A CA 1
ATOM 769 C C . ASP A 1 102 ? -2.008 0.409 0.016 1.00 74.06 102 ASP A C 1
ATOM 771 O O . ASP A 1 102 ? -1.796 0.108 -1.139 1.00 74.06 102 ASP A O 1
ATOM 775 N N . TRP A 1 103 ? -1.289 1.355 0.614 1.00 60.94 103 TRP A N 1
ATOM 776 C CA . TRP A 1 103 ? -0.257 2.114 -0.095 1.00 60.94 103 TRP A CA 1
ATOM 777 C C . TRP A 1 103 ? 1.015 1.303 -0.424 1.00 60.94 103 TRP A C 1
ATOM 779 O O . TRP A 1 103 ? 1.775 1.646 -1.329 1.00 60.94 103 TRP A O 1
ATOM 789 N N . ILE A 1 104 ? 1.292 0.243 0.338 1.00 56.25 104 ILE A N 1
ATOM 790 C CA . ILE A 1 104 ? 2.464 -0.622 0.155 1.00 56.25 104 ILE A CA 1
ATOM 791 C C . ILE A 1 104 ? 2.193 -1.750 -0.847 1.00 56.25 104 ILE A C 1
ATOM 793 O O . ILE A 1 104 ? 3.107 -2.154 -1.573 1.00 56.25 104 ILE A O 1
ATOM 797 N N . PHE A 1 105 ? 0.984 -2.306 -0.817 1.00 54.03 105 PHE A N 1
ATOM 798 C CA . PHE A 1 105 ? 0.607 -3.521 -1.536 1.00 54.03 105 PHE A CA 1
ATOM 799 C C . PHE A 1 105 ? -0.408 -3.278 -2.664 1.00 54.03 105 PHE A C 1
ATOM 801 O O . PHE A 1 105 ? -0.739 -4.241 -3.359 1.00 54.03 105 PHE A O 1
ATOM 808 N N . PHE A 1 106 ? -0.874 -2.042 -2.859 1.00 50.69 106 PHE A N 1
ATOM 809 C CA . PHE A 1 106 ? -1.799 -1.614 -3.912 1.00 50.69 106 PHE A CA 1
ATOM 810 C C . PHE A 1 106 ? -1.252 -0.370 -4.6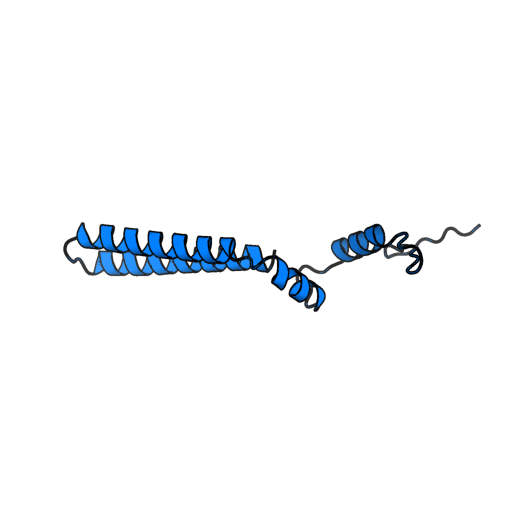29 1.00 50.69 106 PHE A C 1
ATOM 812 O O . PHE A 1 106 ? -1.416 -0.300 -5.867 1.00 50.69 106 PHE A O 1
#

Radius of gyration: 24.21 Å; chains: 1; bounding box: 36×36×80 Å

Sequence (106 aa):
MAMFKPLHPVCVVSASTGWGIE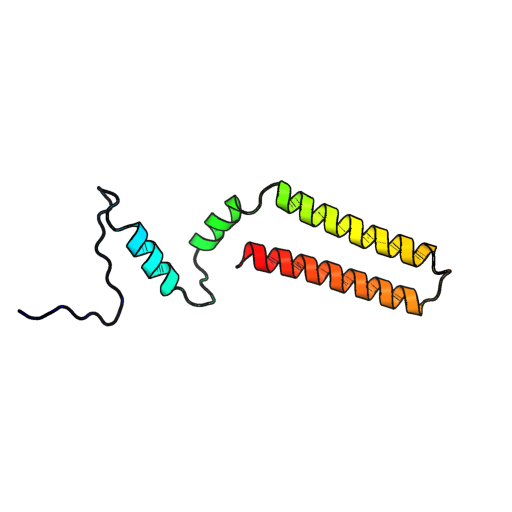EMVAAMMRCLPDRATSPVVTQLHRKLCTEPVKSQARDSFVEAVGRVFDTAESSSFLSASLKTVIRSVRDAVVSVARAVWDWIFF

pLDDT: mean 71.17, std 11.58, range [49.09, 91.12]